Protein AF-A0A6P0N8D8-F1 (afdb_monomer)

Radius of gyration: 18.31 Å; Cα contacts (8 Å, |Δi|>4): 133; chains: 1; bounding box: 38×59×48 Å

Secondary structure (DSSP, 8-state):
----------SHHHHHHHHHHHHHHHHHHHTT-HHHHHHHHHHHHHHHHHHHHHH-HHHHHHHHHHHHHHHHHHHHHHHHHS---SS-GGGGHHHHHHGGGHHHHHHHHHHHGGGT-HHHHHHHHHHHHHHHHHHHHS-HHHHHHHHHHHHHHHHHHHHHHHSGGG--

Sequence (168 aa):
MTKGIPIKLEPAPAWTAILLFVVITILGIIAGAGSLLRILLPVVGFAVGLFLYRRYPVLYLGFMWWLWFLMPLVRRLIDYRSNWVNPSPVLLVAPVVTWITVDTFVKYLPRAYKQGGLPFILGFTSILYGFIIGLIKSTPIFAIRGLIDWFTPILLGFYLFINWRDYP

pLDDT: mean 92.23, std 9.19, range [44.97, 98.19]

Mean predicted aligned error: 5.02 Å

Foldseek 3Di:
DPPDPPPPPPPPVLVVLLVVLVVCLVVCLVVLVLVCCLVVLLVSLLVSLLVCVVPPVPSSLVSLVVLQVCLVVSLVSSVVSYPDDPPGSSNCSSLSSLCSLVVVCVVCVVVCVVVVNVVLVVQVVVLVVQLVVCVVPHPNVVSVVSSSVRCSVSSSVSSCSVCVVVYD

Solvent-accessible surface area (backbone atoms only — not comparable to full-atom values): 9231 Å² total; per-residue (Å²): 135,82,80,72,78,80,82,72,68,74,62,52,75,60,50,52,48,53,50,49,53,51,50,54,50,52,52,32,42,76,69,40,38,36,76,57,45,34,59,47,43,30,54,52,40,31,54,48,35,52,53,24,55,76,75,36,56,71,59,24,52,53,50,50,54,49,32,64,66,43,31,66,55,52,45,51,52,28,40,70,54,26,81,76,64,84,86,51,51,39,64,43,22,35,51,55,32,45,57,62,38,47,61,58,46,67,73,43,53,88,54,24,63,86,71,71,37,50,66,59,54,54,53,48,52,52,47,54,51,50,31,57,50,24,51,75,77,44,58,58,69,59,18,55,49,49,42,51,67,63,45,40,62,52,36,48,52,4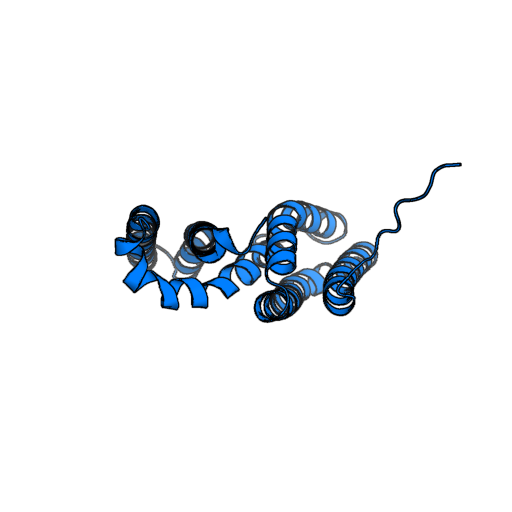8,50,47,68,72,48,53,85,82,52,136

Structure (mmCIF, N/CA/C/O backbone):
data_AF-A0A6P0N8D8-F1
#
_entry.id   AF-A0A6P0N8D8-F1
#
loop_
_atom_site.group_PDB
_atom_site.id
_atom_site.type_symbol
_atom_site.label_atom_id
_atom_site.label_alt_id
_atom_site.label_comp_id
_atom_site.label_asym_id
_atom_site.label_entity_id
_atom_site.label_seq_id
_atom_site.pdbx_PDB_ins_code
_atom_site.Cartn_x
_atom_site.Cartn_y
_atom_site.Cartn_z
_atom_site.occupancy
_atom_site.B_iso_or_equiv
_atom_site.auth_seq_id
_atom_site.auth_comp_id
_atom_site.auth_asym_id
_atom_site.auth_atom_id
_atom_site.pdbx_PDB_model_num
ATOM 1 N N . MET A 1 1 ? -13.756 -42.431 -2.575 1.00 44.97 1 MET A N 1
ATOM 2 C CA . MET A 1 1 ? -14.576 -41.247 -2.915 1.00 44.97 1 MET A CA 1
ATOM 3 C C . MET A 1 1 ? -14.111 -40.070 -2.070 1.00 44.97 1 MET A C 1
ATOM 5 O O . MET A 1 1 ? -14.562 -39.905 -0.945 1.00 44.97 1 MET A O 1
ATOM 9 N N . THR A 1 2 ? -13.154 -39.290 -2.564 1.00 48.06 2 THR A N 1
ATOM 10 C CA . THR A 1 2 ? -12.747 -38.030 -1.934 1.00 48.06 2 THR A CA 1
ATOM 11 C C . THR A 1 2 ? -13.823 -36.993 -2.244 1.00 48.06 2 THR A C 1
ATOM 13 O O . THR A 1 2 ? -13.956 -36.555 -3.384 1.00 48.06 2 THR A O 1
ATOM 16 N N . LYS A 1 3 ? -14.649 -36.630 -1.254 1.00 54.12 3 LYS A N 1
ATOM 17 C CA . LYS A 1 3 ? -15.474 -35.418 -1.348 1.00 54.12 3 LYS A CA 1
ATOM 18 C C . LYS A 1 3 ? -14.499 -34.251 -1.494 1.00 54.12 3 LYS A C 1
ATOM 20 O O . LYS A 1 3 ? -13.903 -33.828 -0.509 1.00 54.12 3 LYS A O 1
ATOM 25 N N . GLY A 1 4 ? -14.283 -33.797 -2.728 1.00 53.12 4 GLY A N 1
ATOM 26 C CA . GLY A 1 4 ? -13.561 -32.560 -2.986 1.00 53.12 4 GLY A CA 1
ATOM 27 C C . GLY A 1 4 ? -14.263 -31.463 -2.203 1.00 53.12 4 GLY A C 1
ATOM 28 O O . GLY A 1 4 ? -15.464 -31.261 -2.380 1.00 53.12 4 GLY A O 1
ATOM 29 N N . ILE A 1 5 ? -13.546 -30.829 -1.278 1.00 59.56 5 ILE A N 1
ATOM 30 C CA . ILE A 1 5 ? -14.055 -29.673 -0.546 1.00 59.56 5 ILE A CA 1
ATOM 31 C C . ILE A 1 5 ? -14.437 -28.649 -1.621 1.00 59.56 5 ILE A C 1
ATOM 33 O O . ILE A 1 5 ? -13.559 -28.252 -2.390 1.00 59.56 5 ILE A O 1
ATOM 37 N N . PRO A 1 6 ? -15.716 -28.258 -1.753 1.00 58.75 6 PRO A N 1
ATOM 38 C CA . PRO A 1 6 ? -16.089 -27.261 -2.737 1.00 58.75 6 PRO A CA 1
ATOM 39 C C . PRO A 1 6 ? -15.466 -25.936 -2.296 1.00 58.75 6 PRO A C 1
ATOM 41 O O . PRO A 1 6 ? -15.952 -25.296 -1.364 1.00 58.75 6 PRO A O 1
ATOM 44 N N . ILE A 1 7 ? -14.359 -25.546 -2.932 1.00 63.91 7 ILE A N 1
ATOM 45 C CA . ILE A 1 7 ? -13.723 -24.245 -2.721 1.00 63.91 7 ILE A CA 1
ATOM 46 C C . ILE A 1 7 ? -14.673 -23.200 -3.310 1.00 63.91 7 ILE A C 1
ATOM 48 O O . ILE A 1 7 ? -14.623 -22.879 -4.496 1.00 63.91 7 ILE A O 1
ATOM 52 N N . LYS A 1 8 ? -15.601 -22.710 -2.489 1.00 71.81 8 LYS A N 1
ATOM 53 C CA . LYS A 1 8 ? -16.475 -21.600 -2.854 1.00 71.81 8 LYS A CA 1
ATOM 54 C C . LYS A 1 8 ? -15.691 -20.303 -2.689 1.00 71.81 8 LYS A C 1
ATOM 56 O O . LYS A 1 8 ? -15.448 -19.856 -1.572 1.00 71.81 8 LYS A O 1
ATOM 61 N N . LEU A 1 9 ? -15.283 -19.712 -3.810 1.00 76.62 9 LEU A N 1
ATOM 62 C CA . LEU A 1 9 ? -14.664 -18.385 -3.859 1.00 76.62 9 LEU A CA 1
ATOM 63 C C . LEU A 1 9 ? -15.738 -17.304 -3.685 1.00 76.62 9 LEU A C 1
ATOM 65 O O . LEU A 1 9 ? -16.096 -16.583 -4.616 1.00 76.62 9 LEU A O 1
ATOM 69 N N . GLU A 1 10 ? -16.284 -17.214 -2.480 1.00 78.94 10 GLU A N 1
ATOM 70 C CA . GLU A 1 10 ? -17.195 -16.150 -2.077 1.00 78.94 10 GLU A CA 1
ATOM 71 C C . GLU A 1 10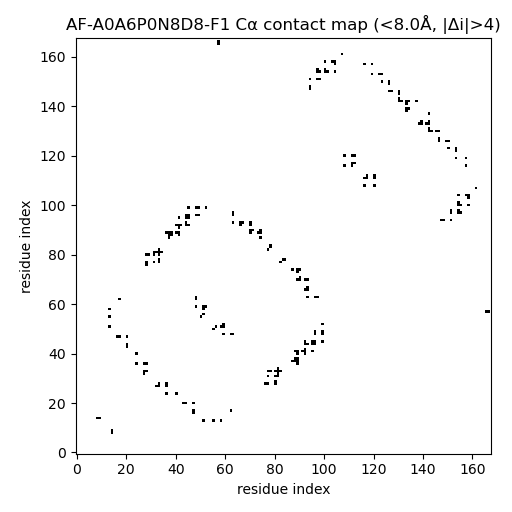 ? -16.405 -15.083 -1.298 1.00 78.94 10 GLU A C 1
ATOM 73 O O . GLU A 1 10 ? -15.527 -15.430 -0.504 1.00 78.94 10 GLU A O 1
ATOM 78 N N . PRO A 1 11 ? -16.661 -13.781 -1.500 1.00 87.12 11 PRO A N 1
ATOM 79 C CA . PRO A 1 11 ? -17.456 -13.164 -2.562 1.00 87.12 11 PRO A CA 1
ATOM 80 C C . PRO A 1 11 ? -16.713 -13.134 -3.913 1.00 87.12 11 PRO A C 1
ATOM 82 O O . PRO A 1 11 ? -15.578 -12.661 -4.009 1.00 87.12 11 PRO A O 1
ATOM 85 N N . ALA A 1 12 ? -17.398 -13.558 -4.982 1.00 88.69 12 ALA A N 1
ATOM 86 C CA . ALA A 1 12 ? -16.859 -13.630 -6.345 1.00 88.69 12 ALA A CA 1
ATOM 87 C C . ALA A 1 12 ? -16.127 -12.359 -6.838 1.00 88.69 12 ALA A C 1
ATOM 89 O O . ALA A 1 12 ? -15.005 -12.502 -7.322 1.00 88.69 12 ALA A O 1
ATOM 90 N N . PRO A 1 13 ? -16.661 -11.123 -6.689 1.00 92.56 13 PRO A N 1
ATOM 91 C CA . PRO A 1 13 ? -16.001 -9.926 -7.227 1.00 92.56 13 PRO A CA 1
ATOM 92 C C . PRO A 1 13 ? -14.635 -9.622 -6.582 1.00 92.56 13 PRO A C 1
ATOM 94 O O . PRO A 1 13 ? -13.751 -9.056 -7.226 1.00 92.56 13 PRO A O 1
ATOM 97 N N . ALA A 1 14 ? -14.439 -10.000 -5.315 1.00 93.25 14 ALA A N 1
ATOM 98 C CA . ALA A 1 14 ? -13.163 -9.834 -4.623 1.00 93.25 14 ALA A CA 1
ATOM 99 C C . ALA A 1 14 ? -12.106 -10.785 -5.186 1.00 93.25 14 ALA A C 1
ATOM 101 O O . ALA A 1 14 ? -11.014 -10.364 -5.571 1.00 93.25 14 ALA A O 1
ATOM 102 N N . TRP A 1 15 ? -12.471 -12.061 -5.309 1.00 94.62 15 TRP A N 1
ATOM 103 C CA . TRP A 1 15 ? -11.600 -13.081 -5.874 1.00 94.62 15 TRP A CA 1
ATOM 104 C C . TRP A 1 15 ? -11.282 -12.823 -7.341 1.00 94.62 15 TRP A C 1
ATOM 106 O O . TRP A 1 15 ? -10.131 -12.983 -7.730 1.00 94.62 15 TRP A O 1
ATOM 116 N N . THR A 1 16 ? -12.236 -12.346 -8.145 1.00 94.69 16 THR A N 1
ATOM 117 C CA . THR A 1 16 ? -11.953 -11.978 -9.539 1.00 94.69 16 THR A CA 1
ATOM 118 C C . THR A 1 16 ? -10.918 -10.863 -9.637 1.00 94.69 16 THR A C 1
ATOM 120 O O . THR A 1 16 ? -10.044 -10.941 -10.492 1.00 94.69 16 THR A O 1
ATOM 123 N N . ALA A 1 17 ? -10.960 -9.857 -8.753 1.00 96.38 17 ALA A N 1
ATOM 124 C CA . ALA A 1 17 ? -9.976 -8.773 -8.752 1.00 96.38 17 ALA A CA 1
ATOM 125 C C . ALA A 1 17 ? -8.567 -9.277 -8.387 1.00 96.38 17 ALA A C 1
ATOM 127 O O . ALA A 1 17 ? -7.594 -8.946 -9.065 1.00 96.38 17 ALA A O 1
ATOM 128 N N . ILE A 1 18 ? -8.466 -10.126 -7.357 1.00 97.00 18 ILE A N 1
ATOM 129 C CA . ILE A 1 18 ? -7.198 -10.740 -6.930 1.00 97.00 18 ILE A CA 1
ATOM 130 C C . ILE A 1 18 ? -6.647 -11.658 -8.028 1.00 97.00 18 ILE A C 1
ATOM 132 O O . ILE A 1 18 ? -5.479 -11.551 -8.398 1.00 97.00 18 ILE A O 1
ATOM 136 N N . LEU A 1 19 ? -7.482 -12.539 -8.583 1.00 96.62 19 LEU A N 1
ATOM 137 C CA . LEU A 1 19 ? -7.081 -13.470 -9.637 1.00 96.62 19 LEU A CA 1
ATOM 138 C C . LEU A 1 19 ? -6.661 -12.732 -10.906 1.00 96.62 19 LEU A C 1
ATOM 140 O O . LEU A 1 19 ? -5.658 -13.102 -11.508 1.00 96.62 19 LEU A O 1
ATOM 144 N N . LEU A 1 20 ? -7.362 -11.663 -11.285 1.00 96.88 20 LEU A N 1
ATOM 145 C CA . LEU A 1 20 ? -6.977 -10.837 -12.425 1.00 96.88 20 LEU A CA 1
ATOM 146 C C . LEU A 1 20 ? -5.593 -10.209 -12.218 1.00 96.88 20 LEU A C 1
ATOM 148 O O . LEU A 1 20 ? -4.759 -10.274 -13.119 1.00 96.88 20 LEU A O 1
ATOM 152 N N . PHE A 1 21 ? -5.311 -9.666 -11.029 1.00 97.69 21 PHE A N 1
ATOM 153 C CA . PHE A 1 21 ? -3.979 -9.156 -10.686 1.00 97.69 21 PHE A CA 1
ATOM 154 C C . PHE A 1 21 ? -2.898 -10.243 -10.809 1.00 97.69 21 PHE A C 1
ATOM 156 O O . PHE A 1 21 ? -1.843 -10.010 -11.406 1.00 97.69 21 PHE A O 1
ATOM 163 N N . VAL A 1 22 ? -3.172 -11.449 -10.305 1.00 97.31 22 VAL A N 1
ATOM 164 C CA . VAL A 1 22 ? -2.254 -12.596 -10.400 1.00 97.31 22 VAL A CA 1
ATOM 165 C C . VAL A 1 22 ? -2.018 -12.999 -11.858 1.00 97.31 22 VAL A C 1
ATOM 167 O O . VAL A 1 22 ? -0.868 -13.144 -12.271 1.00 97.31 22 VAL A O 1
ATOM 170 N N . VAL A 1 23 ? -3.076 -13.125 -12.661 1.00 97.38 23 VAL A N 1
ATOM 171 C CA . VAL A 1 23 ? -2.988 -13.498 -14.081 1.00 97.38 23 VAL A CA 1
ATOM 172 C C . VAL A 1 23 ? -2.197 -12.460 -14.875 1.00 97.38 23 VAL A C 1
ATOM 174 O O . VAL A 1 23 ? -1.290 -12.837 -15.613 1.00 97.38 23 VAL A O 1
ATOM 177 N N . ILE A 1 24 ? -2.465 -11.162 -14.686 1.00 96.00 24 ILE A N 1
ATOM 178 C CA . ILE A 1 24 ? -1.702 -10.076 -15.328 1.00 96.00 24 ILE A CA 1
ATOM 179 C C . ILE A 1 24 ? -0.215 -10.176 -14.969 1.00 96.00 24 ILE A C 1
ATOM 181 O O . ILE A 1 24 ? 0.643 -10.048 -15.843 1.00 96.00 24 ILE A O 1
ATOM 185 N N . THR A 1 25 ? 0.094 -10.447 -13.698 1.00 96.44 25 THR A N 1
ATOM 186 C CA . THR A 1 25 ? 1.475 -10.604 -13.224 1.00 96.44 25 THR A CA 1
ATOM 187 C C . THR A 1 25 ? 2.170 -11.773 -13.923 1.00 96.44 25 THR A C 1
ATOM 189 O O . THR A 1 25 ? 3.257 -11.603 -14.473 1.00 96.44 25 THR A O 1
ATOM 192 N N . ILE A 1 26 ? 1.538 -12.951 -13.951 1.00 97.00 26 ILE A N 1
ATOM 193 C CA . ILE A 1 26 ? 2.100 -14.163 -14.564 1.00 97.00 26 ILE A CA 1
ATOM 194 C C . ILE A 1 26 ? 2.290 -13.974 -16.072 1.00 97.00 26 ILE A C 1
ATOM 196 O O . ILE A 1 26 ? 3.381 -14.225 -16.585 1.00 97.00 26 ILE A O 1
ATOM 200 N N . LEU A 1 27 ? 1.263 -13.496 -16.781 1.00 96.50 27 LEU A N 1
ATOM 201 C CA . LEU A 1 27 ? 1.329 -13.276 -18.226 1.00 96.50 27 LEU A CA 1
ATOM 202 C C . LEU A 1 27 ? 2.403 -12.249 -18.590 1.00 96.50 27 LEU A C 1
ATOM 204 O O . LEU A 1 27 ? 3.172 -12.482 -19.519 1.00 96.50 27 LEU A O 1
ATOM 208 N N . GLY A 1 28 ? 2.514 -11.153 -17.834 1.00 95.38 28 GLY A N 1
ATOM 209 C CA . GLY A 1 28 ? 3.548 -10.150 -18.071 1.00 95.38 28 GLY A CA 1
ATOM 210 C C . GLY A 1 28 ? 4.967 -10.683 -17.850 1.00 95.38 28 GLY A C 1
ATOM 211 O O . GLY A 1 28 ? 5.872 -10.319 -18.600 1.00 95.38 28 GLY A O 1
ATOM 212 N N . ILE A 1 29 ? 5.172 -11.575 -16.870 1.00 95.75 29 ILE A N 1
ATOM 213 C CA . ILE A 1 29 ? 6.469 -12.232 -16.643 1.00 95.75 29 ILE A CA 1
ATOM 214 C C . ILE A 1 29 ? 6.805 -13.155 -17.817 1.00 95.75 29 ILE A C 1
ATOM 216 O O . ILE A 1 29 ? 7.920 -13.104 -18.334 1.00 95.75 29 ILE A O 1
ATOM 220 N N . ILE A 1 30 ? 5.851 -13.986 -18.251 1.00 95.69 30 ILE A N 1
ATOM 221 C CA . ILE A 1 30 ? 6.048 -14.933 -19.361 1.00 95.69 30 ILE A CA 1
ATOM 222 C C . ILE A 1 30 ? 6.340 -14.187 -20.666 1.00 95.69 30 ILE A C 1
ATOM 224 O O . ILE A 1 30 ? 7.250 -14.579 -21.394 1.00 95.69 30 ILE A O 1
ATOM 228 N N . ALA A 1 31 ? 5.624 -13.091 -20.923 1.00 94.75 31 ALA A N 1
ATOM 229 C CA . ALA A 1 31 ? 5.818 -12.237 -22.092 1.00 94.75 31 ALA A CA 1
ATOM 230 C C . ALA A 1 31 ? 7.119 -11.410 -22.053 1.00 94.75 31 ALA A C 1
ATOM 232 O O . ALA A 1 31 ? 7.432 -10.732 -23.027 1.00 94.75 31 ALA A O 1
ATOM 233 N N . GLY A 1 32 ? 7.867 -11.414 -20.941 1.00 93.00 32 GLY A N 1
ATOM 234 C CA . GLY A 1 32 ? 9.073 -10.593 -20.785 1.00 93.00 32 GLY A CA 1
ATOM 235 C C . GLY A 1 32 ? 8.786 -9.088 -20.693 1.00 93.00 32 GLY A C 1
ATOM 236 O O . GLY A 1 32 ? 9.676 -8.270 -20.919 1.00 93.00 32 GLY A O 1
ATOM 237 N N . ALA A 1 33 ? 7.558 -8.698 -20.338 1.00 93.38 33 ALA A N 1
ATOM 238 C CA . ALA A 1 33 ? 7.096 -7.311 -20.285 1.00 93.38 33 ALA A CA 1
ATOM 239 C C . ALA A 1 33 ? 7.512 -6.593 -18.981 1.00 93.38 33 ALA A C 1
ATOM 241 O O . ALA A 1 33 ? 6.721 -5.880 -18.357 1.00 93.38 33 ALA A O 1
ATOM 242 N N . GLY A 1 34 ? 8.759 -6.783 -18.536 1.00 91.50 34 GLY A N 1
ATOM 243 C CA . GLY A 1 34 ? 9.234 -6.317 -17.231 1.00 91.50 34 GLY A CA 1
ATOM 244 C C . GLY A 1 34 ? 9.194 -4.797 -17.042 1.00 91.50 34 GLY A C 1
ATOM 245 O O . GLY A 1 34 ? 8.907 -4.327 -15.941 1.00 91.50 34 GLY A O 1
ATOM 246 N N . SER A 1 35 ? 9.433 -4.013 -18.100 1.00 91.00 35 SER A N 1
ATOM 247 C CA . SER A 1 35 ? 9.336 -2.543 -18.060 1.00 91.00 35 SER A CA 1
ATOM 248 C C . SER A 1 35 ? 7.913 -2.071 -17.756 1.00 91.00 35 SER A C 1
ATOM 250 O O . SER A 1 35 ? 7.727 -1.221 -16.887 1.00 91.00 35 SER A O 1
ATOM 252 N N . LEU A 1 36 ? 6.916 -2.672 -18.412 1.00 93.88 36 LEU A N 1
ATOM 253 C CA . LEU A 1 36 ? 5.503 -2.382 -18.188 1.00 93.88 36 LEU A CA 1
ATOM 254 C C . LEU A 1 36 ? 5.060 -2.837 -16.795 1.00 93.88 36 LEU A C 1
ATOM 256 O O . LEU A 1 36 ? 4.453 -2.058 -16.062 1.00 93.88 36 LEU A O 1
ATOM 260 N N . LEU A 1 37 ? 5.412 -4.064 -16.394 1.00 94.69 37 LEU A N 1
ATOM 261 C CA . LEU A 1 37 ? 5.032 -4.619 -15.091 1.00 94.69 37 LEU A CA 1
ATOM 262 C C . LEU A 1 37 ? 5.528 -3.777 -13.915 1.00 94.69 37 LEU A C 1
ATOM 264 O O . LEU A 1 37 ? 4.815 -3.632 -12.926 1.00 94.69 37 LEU A O 1
ATOM 268 N N . ARG A 1 38 ? 6.721 -3.185 -14.013 1.00 94.31 38 ARG A N 1
ATOM 269 C CA . ARG A 1 38 ? 7.267 -2.322 -12.953 1.00 94.31 38 ARG A CA 1
ATOM 270 C C . ARG A 1 38 ? 6.349 -1.154 -12.615 1.00 94.31 38 ARG A C 1
ATOM 272 O O . ARG A 1 38 ? 6.246 -0.805 -11.448 1.00 94.31 38 ARG A O 1
ATOM 279 N N . ILE A 1 39 ? 5.680 -0.575 -13.606 1.00 94.25 39 ILE A N 1
ATOM 280 C CA . ILE A 1 39 ? 4.773 0.562 -13.408 1.00 94.25 39 ILE A CA 1
ATOM 281 C C . ILE A 1 39 ? 3.347 0.067 -13.157 1.00 94.25 39 ILE A C 1
ATOM 283 O O . ILE A 1 39 ? 2.651 0.573 -12.280 1.00 94.25 39 ILE A O 1
ATOM 287 N N . LEU A 1 40 ? 2.924 -0.953 -13.904 1.00 95.75 40 LEU A N 1
ATOM 288 C CA . LEU A 1 40 ? 1.563 -1.466 -13.862 1.00 95.75 40 LEU A CA 1
ATOM 289 C C . LEU A 1 40 ? 1.239 -2.129 -12.519 1.00 95.75 40 LEU A C 1
ATOM 291 O O . LEU A 1 40 ? 0.156 -1.909 -11.984 1.00 95.75 40 LEU A O 1
ATOM 295 N N . LEU A 1 41 ? 2.162 -2.911 -11.949 1.00 96.50 41 LEU A N 1
ATOM 296 C CA . LEU A 1 41 ? 1.892 -3.668 -10.726 1.00 96.50 41 LEU A CA 1
ATOM 297 C C . LEU A 1 41 ? 1.587 -2.768 -9.520 1.00 96.50 41 LEU A C 1
ATOM 299 O O . LEU A 1 41 ? 0.590 -3.047 -8.856 1.00 96.50 41 LEU A O 1
ATOM 303 N N . PRO A 1 42 ? 2.347 -1.691 -9.221 1.00 96.69 42 PRO A N 1
ATOM 304 C CA . PRO A 1 42 ? 1.985 -0.781 -8.132 1.00 96.69 42 PRO A CA 1
ATOM 305 C C . PRO A 1 42 ? 0.609 -0.137 -8.320 1.00 96.69 42 PRO A C 1
ATOM 307 O O . PRO A 1 42 ? -0.164 -0.057 -7.369 1.00 96.69 42 PRO A O 1
ATOM 310 N N . VAL A 1 43 ? 0.277 0.271 -9.550 1.00 97.06 43 VAL A N 1
ATOM 311 C CA . VAL A 1 43 ? -0.995 0.943 -9.864 1.00 97.06 43 VAL A CA 1
ATOM 312 C C . VAL A 1 43 ? -2.177 -0.017 -9.732 1.00 97.06 43 VAL A C 1
ATOM 314 O O . VAL A 1 43 ? -3.151 0.285 -9.043 1.00 97.06 43 VAL A O 1
ATOM 317 N N . VAL A 1 44 ? -2.093 -1.196 -10.353 1.00 97.12 44 VAL A N 1
ATOM 318 C CA . VAL A 1 44 ? -3.164 -2.202 -10.291 1.00 97.12 44 VAL A CA 1
ATOM 319 C C . VAL A 1 44 ? -3.269 -2.783 -8.882 1.00 97.12 44 VAL A C 1
ATOM 321 O O . VAL A 1 44 ? -4.376 -2.956 -8.379 1.00 97.12 44 VAL A O 1
ATOM 324 N N . GLY A 1 45 ? -2.138 -3.017 -8.211 1.00 97.81 45 GLY A N 1
ATOM 325 C CA . GLY A 1 45 ? -2.097 -3.463 -6.821 1.00 97.81 45 GLY A CA 1
ATOM 326 C C . GLY A 1 45 ? -2.809 -2.486 -5.888 1.00 97.81 45 GLY A C 1
ATOM 327 O O . GLY A 1 45 ? -3.658 -2.910 -5.107 1.00 97.81 45 GLY A O 1
ATOM 328 N N . PHE A 1 46 ? -2.553 -1.181 -6.029 1.00 98.00 46 PHE A N 1
ATOM 329 C CA . PHE A 1 46 ? -3.272 -0.140 -5.291 1.00 98.00 46 PHE A CA 1
ATOM 330 C C . PHE A 1 46 ? -4.775 -0.153 -5.579 1.00 98.00 46 PHE A C 1
ATOM 332 O O . PHE A 1 46 ? -5.572 -0.103 -4.647 1.00 98.00 46 PHE A O 1
ATOM 339 N N . ALA A 1 47 ? -5.180 -0.256 -6.848 1.00 98.00 47 ALA A N 1
ATOM 340 C CA . ALA A 1 47 ? -6.592 -0.275 -7.228 1.00 98.00 47 ALA A CA 1
ATOM 341 C C . ALA A 1 47 ? -7.340 -1.484 -6.636 1.00 98.00 47 ALA A C 1
ATOM 343 O O . ALA A 1 47 ? -8.423 -1.324 -6.067 1.00 98.00 47 ALA A O 1
ATOM 344 N N . VAL A 1 48 ? -6.746 -2.682 -6.713 1.00 98.19 48 VAL A N 1
ATOM 345 C CA . VAL A 1 48 ? -7.290 -3.904 -6.096 1.00 98.19 48 VAL A CA 1
ATOM 346 C C . VAL A 1 48 ? -7.319 -3.763 -4.576 1.00 98.19 48 VAL A C 1
ATOM 348 O O . VAL A 1 48 ? -8.350 -4.025 -3.960 1.00 98.19 48 VAL A O 1
ATOM 351 N N . GLY A 1 49 ? -6.232 -3.277 -3.974 1.00 97.75 49 GLY A N 1
ATOM 352 C CA . GLY A 1 49 ? -6.150 -3.009 -2.541 1.00 97.75 49 GLY A CA 1
ATOM 353 C C . GLY A 1 49 ? -7.247 -2.058 -2.066 1.00 97.75 49 GLY A C 1
ATOM 354 O O . GLY A 1 49 ? -7.942 -2.364 -1.106 1.00 97.75 49 GLY A O 1
ATOM 355 N N . LEU A 1 50 ? -7.477 -0.953 -2.776 1.00 98.06 50 LEU A N 1
ATOM 356 C CA . LEU A 1 50 ? -8.482 0.049 -2.418 1.00 98.06 50 LEU A CA 1
ATOM 357 C C . LEU A 1 50 ? -9.905 -0.508 -2.531 1.00 98.06 50 LEU A C 1
ATOM 359 O O . LEU A 1 50 ? -10.751 -0.242 -1.675 1.00 98.06 50 LEU A O 1
ATOM 363 N N . PHE A 1 51 ? -10.167 -1.300 -3.570 1.00 98.06 51 PHE A N 1
ATOM 364 C CA . PHE A 1 51 ? -11.437 -1.995 -3.747 1.00 98.06 51 PHE A CA 1
ATOM 365 C C . PHE A 1 51 ? -11.717 -2.974 -2.599 1.00 98.06 51 PHE A C 1
ATOM 367 O O . PHE A 1 51 ? -12.805 -2.943 -2.016 1.00 98.06 51 PHE A O 1
ATOM 374 N N . LEU A 1 52 ? -10.732 -3.806 -2.248 1.00 97.00 52 LEU A N 1
ATOM 375 C CA . LEU A 1 52 ? -10.847 -4.763 -1.149 1.00 97.00 52 LEU A CA 1
ATOM 376 C C . LEU A 1 52 ? -10.971 -4.045 0.197 1.00 97.00 52 LEU A C 1
ATOM 378 O O . LEU A 1 52 ? -11.837 -4.400 0.986 1.00 97.00 52 LEU A O 1
ATOM 382 N N . TYR A 1 53 ? -10.182 -2.999 0.438 1.00 96.25 53 TYR A N 1
ATOM 383 C CA . TYR A 1 53 ? -10.202 -2.224 1.679 1.00 96.25 53 TYR A CA 1
ATOM 384 C C . TYR A 1 53 ? -11.596 -1.658 1.988 1.00 96.25 53 TYR A C 1
ATOM 386 O O . TYR A 1 53 ? -12.064 -1.706 3.121 1.00 96.25 53 TYR A O 1
ATOM 394 N N . ARG A 1 54 ? -12.296 -1.165 0.959 1.00 94.75 54 ARG A N 1
ATOM 395 C CA . ARG A 1 54 ? -13.625 -0.549 1.096 1.00 94.75 54 ARG A CA 1
ATOM 396 C C . ARG A 1 54 ? -14.759 -1.557 1.294 1.00 94.75 54 ARG A C 1
ATOM 398 O O . ARG A 1 54 ? -15.774 -1.191 1.877 1.00 94.75 54 ARG A O 1
ATOM 405 N N . ARG A 1 55 ? -14.650 -2.764 0.728 1.00 94.06 55 ARG A N 1
ATOM 406 C CA . ARG A 1 55 ? -15.781 -3.710 0.611 1.00 94.06 55 ARG A CA 1
ATOM 407 C C . ARG A 1 55 ? -15.566 -5.047 1.317 1.00 94.06 55 ARG A C 1
ATOM 409 O O . ARG A 1 55 ? -16.539 -5.672 1.721 1.00 94.06 55 ARG A O 1
ATOM 416 N N . TYR A 1 56 ? -14.319 -5.494 1.437 1.00 94.31 56 TYR A N 1
ATOM 417 C CA . TYR A 1 56 ? -13.934 -6.844 1.854 1.00 94.31 56 TYR A CA 1
ATOM 418 C C . TYR A 1 56 ? -12.672 -6.810 2.747 1.00 94.31 56 TYR A C 1
ATOM 420 O O . TYR A 1 56 ? -11.613 -7.283 2.323 1.00 94.31 56 TYR A O 1
ATOM 428 N N . PRO A 1 57 ? -12.748 -6.269 3.982 1.00 91.31 57 PRO A N 1
ATOM 429 C CA . PRO A 1 57 ? -11.576 -6.006 4.833 1.00 91.31 57 PRO A CA 1
ATOM 430 C C . PRO A 1 57 ? -10.751 -7.261 5.164 1.00 91.31 57 PRO A C 1
ATOM 432 O O . PRO A 1 57 ? -9.522 -7.214 5.178 1.00 91.31 57 PRO A O 1
ATOM 435 N N . VAL A 1 58 ? -11.401 -8.417 5.333 1.00 92.00 58 VAL A N 1
ATOM 436 C CA . VAL A 1 58 ? -10.710 -9.698 5.571 1.00 92.00 58 VAL A CA 1
ATOM 437 C C . VAL A 1 58 ? -9.861 -10.114 4.360 1.00 92.00 58 VAL A C 1
ATOM 439 O O . VAL A 1 58 ? -8.702 -10.502 4.508 1.00 92.00 58 VAL A O 1
ATOM 442 N N . LEU A 1 59 ? -10.403 -9.989 3.142 1.00 94.31 59 LEU A N 1
ATOM 443 C CA . LEU A 1 59 ? -9.663 -10.309 1.915 1.00 94.31 59 LEU A CA 1
ATOM 444 C C . LEU A 1 59 ? -8.595 -9.263 1.592 1.00 94.31 59 LEU A C 1
ATOM 446 O O . LEU A 1 59 ? -7.547 -9.623 1.061 1.00 94.31 59 LEU A O 1
ATOM 450 N N . TYR A 1 60 ? -8.823 -7.995 1.942 1.00 95.94 60 TYR A N 1
ATOM 451 C CA . TYR A 1 60 ? -7.797 -6.955 1.885 1.00 95.94 60 TYR A CA 1
ATOM 452 C C . TYR A 1 60 ? -6.578 -7.335 2.727 1.00 95.94 60 TYR A C 1
ATOM 454 O O . TYR A 1 60 ? -5.452 -7.283 2.230 1.00 95.94 60 TYR A O 1
ATOM 462 N N . LEU A 1 61 ? -6.803 -7.777 3.969 1.00 94.62 61 LEU A N 1
ATOM 463 C CA . LEU A 1 61 ? -5.734 -8.199 4.865 1.00 94.62 61 LEU A CA 1
ATOM 464 C C . LEU A 1 61 ? -4.928 -9.354 4.256 1.00 94.62 61 LEU A C 1
ATOM 466 O O . LEU A 1 61 ? -3.706 -9.265 4.148 1.00 94.62 61 LEU A O 1
ATOM 470 N N . GLY A 1 62 ? -5.613 -10.410 3.805 1.00 94.69 62 GLY A N 1
ATOM 471 C CA . GLY A 1 62 ? -4.971 -11.554 3.156 1.00 94.69 62 GLY A CA 1
ATOM 472 C C . GLY A 1 62 ? -4.176 -11.150 1.914 1.00 94.69 62 GLY A C 1
ATOM 473 O O . GLY A 1 62 ? -3.018 -11.538 1.769 1.00 94.69 62 GLY A O 1
ATOM 474 N N . PHE A 1 63 ? -4.759 -10.321 1.046 1.00 97.00 63 PHE A N 1
ATOM 475 C CA . PHE A 1 63 ? -4.087 -9.794 -0.141 1.00 97.00 63 PHE A CA 1
ATOM 476 C C . PHE A 1 63 ? -2.810 -9.026 0.221 1.00 97.00 63 PHE A C 1
ATOM 478 O O . PHE A 1 63 ? -1.745 -9.323 -0.314 1.00 97.00 63 PHE A O 1
ATOM 485 N N . MET A 1 64 ? -2.886 -8.096 1.174 1.00 96.50 64 MET A N 1
ATOM 486 C CA . MET A 1 64 ? -1.745 -7.312 1.648 1.00 96.50 64 MET A CA 1
ATOM 487 C C . MET A 1 64 ? -0.618 -8.197 2.209 1.00 96.50 64 MET A C 1
ATOM 489 O O . MET A 1 64 ? 0.543 -7.995 1.849 1.00 96.50 64 MET A O 1
ATOM 493 N N . TRP A 1 65 ? -0.938 -9.207 3.026 1.00 94.94 65 TRP A N 1
ATOM 494 C CA . TRP A 1 65 ? 0.047 -10.176 3.533 1.00 94.94 65 TRP A CA 1
ATOM 495 C C . TRP A 1 65 ? 0.733 -10.951 2.406 1.00 94.94 65 TRP A C 1
ATOM 497 O O . TRP A 1 65 ? 1.961 -11.058 2.376 1.00 94.94 65 TRP A O 1
ATOM 507 N N . TRP A 1 66 ? -0.049 -11.447 1.445 1.00 97.56 66 TRP A N 1
ATOM 508 C CA . TRP A 1 66 ? 0.491 -12.156 0.289 1.00 97.56 66 TRP A CA 1
ATOM 509 C C . TRP A 1 66 ? 1.373 -11.264 -0.584 1.00 97.56 66 TRP A C 1
ATOM 511 O O . TRP A 1 66 ? 2.376 -11.747 -1.105 1.00 97.56 66 TRP A O 1
ATOM 521 N N . LEU A 1 67 ? 1.075 -9.968 -0.716 1.00 97.19 67 LEU A N 1
ATOM 522 C CA . LEU A 1 67 ? 1.952 -9.034 -1.425 1.00 97.19 67 LEU A CA 1
ATOM 523 C C . LEU A 1 67 ? 3.310 -8.889 -0.728 1.00 97.19 67 LEU A C 1
ATOM 525 O O . LEU A 1 67 ? 4.342 -8.984 -1.392 1.00 97.19 67 LEU A O 1
ATOM 529 N N . TRP A 1 68 ? 3.338 -8.714 0.595 1.00 95.75 68 TRP A N 1
ATOM 530 C CA . TRP A 1 68 ? 4.598 -8.644 1.348 1.00 95.75 68 TRP A CA 1
ATOM 531 C C . TRP A 1 68 ? 5.465 -9.891 1.163 1.00 95.75 68 TRP A C 1
ATOM 533 O O . TRP A 1 68 ? 6.686 -9.783 1.042 1.00 95.75 68 TRP A O 1
ATOM 543 N N . PHE A 1 69 ? 4.834 -11.060 1.071 1.00 96.00 69 PHE A N 1
ATOM 544 C CA . PHE A 1 69 ? 5.524 -12.327 0.867 1.00 96.00 69 PHE A CA 1
ATOM 545 C C . PHE A 1 69 ? 5.970 -12.558 -0.590 1.00 96.00 69 PHE A C 1
ATOM 547 O O . PHE A 1 69 ? 7.105 -12.963 -0.839 1.00 96.00 69 PHE A O 1
ATOM 554 N N . LEU A 1 70 ? 5.103 -12.293 -1.573 1.00 97.44 70 LEU A N 1
ATOM 555 C CA . LEU A 1 70 ? 5.318 -12.684 -2.973 1.00 97.44 70 LEU A CA 1
ATOM 556 C C . LEU A 1 70 ? 6.034 -11.628 -3.817 1.00 97.44 70 LEU A C 1
ATOM 558 O O . LEU A 1 70 ? 6.709 -11.988 -4.782 1.00 97.44 70 LEU A O 1
ATOM 562 N N . MET A 1 71 ? 5.917 -10.334 -3.507 1.00 96.25 71 MET A N 1
ATOM 563 C CA . MET A 1 71 ? 6.502 -9.280 -4.352 1.00 96.25 71 MET A CA 1
ATOM 564 C C . MET A 1 71 ? 8.032 -9.368 -4.503 1.00 96.25 71 MET A C 1
ATOM 566 O O . MET A 1 71 ? 8.520 -9.121 -5.611 1.00 96.25 71 MET A O 1
ATOM 570 N N . PRO A 1 72 ? 8.817 -9.783 -3.486 1.00 95.69 72 PRO A N 1
ATOM 571 C CA . PRO A 1 72 ? 10.238 -10.072 -3.673 1.00 95.69 72 PRO A CA 1
ATOM 572 C C . PRO A 1 72 ? 10.503 -11.175 -4.708 1.00 95.69 72 PRO A C 1
ATOM 574 O O . PRO A 1 72 ? 11.393 -11.013 -5.544 1.00 95.69 72 PRO A O 1
ATOM 577 N N . LEU A 1 73 ? 9.716 -12.258 -4.705 1.00 97.06 73 LEU A N 1
ATOM 578 C CA . LEU A 1 73 ? 9.811 -13.335 -5.698 1.00 97.06 73 LEU A CA 1
ATOM 579 C C . LEU A 1 73 ? 9.422 -12.833 -7.094 1.00 97.06 73 LEU A C 1
ATOM 581 O O . LEU A 1 73 ? 10.157 -13.058 -8.054 1.00 97.06 73 LEU A O 1
ATOM 585 N N . VAL A 1 74 ? 8.314 -12.096 -7.206 1.00 96.75 74 VAL A N 1
ATOM 586 C CA . VAL A 1 74 ? 7.855 -11.496 -8.470 1.00 96.75 74 VAL A CA 1
ATOM 587 C C . VAL A 1 74 ? 8.925 -10.577 -9.056 1.00 96.75 74 VAL A C 1
ATOM 589 O O . VAL A 1 74 ? 9.244 -10.694 -10.238 1.00 96.75 74 VAL A O 1
ATOM 592 N N . ARG A 1 75 ? 9.559 -9.727 -8.234 1.00 96.12 75 ARG A N 1
ATOM 593 C CA . ARG A 1 75 ? 10.708 -8.919 -8.668 1.00 96.12 75 ARG A CA 1
ATOM 594 C C . ARG A 1 75 ? 11.807 -9.799 -9.261 1.00 96.12 75 ARG A C 1
ATOM 596 O O . ARG A 1 75 ? 12.327 -9.461 -10.317 1.00 96.12 75 ARG A O 1
ATOM 603 N N . ARG A 1 76 ? 12.173 -10.900 -8.596 1.00 95.38 76 ARG A N 1
ATOM 604 C CA . ARG A 1 76 ? 13.256 -11.784 -9.063 1.00 95.38 76 ARG A CA 1
ATOM 605 C C . ARG A 1 76 ? 12.918 -12.472 -10.378 1.00 95.38 76 ARG A C 1
ATOM 607 O O . ARG A 1 76 ? 13.788 -12.562 -11.234 1.00 95.38 76 ARG A O 1
ATOM 614 N N . LEU A 1 77 ? 11.671 -12.893 -10.568 1.00 96.12 77 LEU A N 1
ATOM 615 C CA . LEU A 1 77 ? 11.220 -13.480 -11.830 1.00 96.12 77 LEU A CA 1
ATOM 616 C C . LEU A 1 77 ? 11.230 -12.459 -12.975 1.00 96.12 77 LEU A C 1
ATOM 618 O O . LEU A 1 77 ? 11.665 -12.787 -14.078 1.00 96.12 77 LEU A O 1
ATOM 622 N N . ILE A 1 78 ? 10.817 -11.216 -12.708 1.00 95.19 78 ILE A N 1
ATOM 623 C CA . ILE A 1 78 ? 10.902 -10.118 -13.681 1.00 95.19 78 ILE A CA 1
ATOM 624 C C . ILE A 1 78 ? 12.364 -9.824 -14.028 1.00 95.19 78 ILE A C 1
ATOM 626 O O . ILE A 1 78 ? 12.698 -9.744 -15.201 1.00 95.19 78 ILE A O 1
ATOM 630 N N . ASP A 1 79 ? 13.243 -9.703 -13.032 1.00 94.00 79 ASP A N 1
ATOM 631 C CA . ASP A 1 79 ? 14.671 -9.434 -13.247 1.00 94.00 79 ASP A CA 1
ATOM 632 C C . ASP A 1 79 ? 15.410 -10.618 -13.914 1.00 94.00 79 ASP A C 1
ATOM 634 O O . ASP A 1 79 ? 16.482 -10.420 -14.470 1.00 94.00 79 ASP A O 1
ATOM 638 N N . TYR A 1 80 ? 14.867 -11.843 -13.864 1.00 93.81 80 TYR A N 1
ATOM 639 C CA . TYR A 1 80 ? 15.404 -13.005 -14.588 1.00 93.81 80 TYR A CA 1
ATOM 640 C C . TYR A 1 80 ? 14.968 -13.029 -16.060 1.00 93.81 80 TYR A C 1
ATOM 642 O O . TYR A 1 80 ? 15.746 -13.386 -16.940 1.00 93.81 80 TYR A O 1
ATOM 650 N N . ARG A 1 81 ? 13.710 -12.665 -16.339 1.00 91.44 81 ARG A N 1
ATOM 651 C CA . ARG A 1 81 ? 13.142 -12.634 -17.700 1.00 91.44 81 ARG A CA 1
ATOM 652 C C . ARG A 1 81 ? 13.406 -11.328 -18.446 1.00 91.44 81 ARG A C 1
ATOM 654 O O . ARG A 1 81 ? 13.187 -11.255 -19.650 1.00 91.44 81 ARG A O 1
ATOM 661 N N . SER A 1 82 ? 13.805 -10.281 -17.742 1.00 88.56 82 SER A N 1
ATOM 662 C CA . SE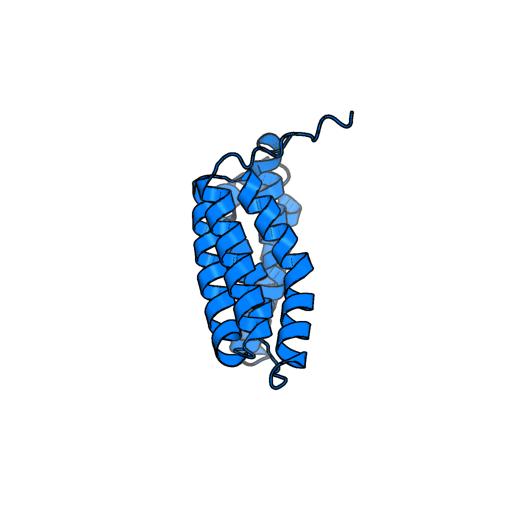R A 1 82 ? 14.012 -8.931 -18.262 1.00 88.56 82 SER A CA 1
ATOM 663 C C . SER A 1 82 ? 15.278 -8.323 -17.655 1.00 88.56 82 SER A C 1
ATOM 665 O O . SER A 1 82 ? 15.904 -8.907 -16.784 1.00 88.56 82 SER A O 1
ATOM 667 N N . ASN A 1 83 ? 15.663 -7.121 -18.081 1.00 86.50 83 ASN A N 1
ATOM 668 C CA . ASN A 1 83 ? 16.863 -6.458 -17.560 1.00 86.50 83 ASN A CA 1
ATOM 669 C C . ASN A 1 83 ? 16.744 -6.122 -16.075 1.00 86.50 83 ASN A C 1
ATOM 671 O O . ASN A 1 83 ? 15.733 -5.553 -15.670 1.00 86.50 83 ASN A O 1
ATOM 675 N N . TRP A 1 84 ? 17.795 -6.356 -15.291 1.00 88.69 84 TRP A N 1
ATOM 676 C CA . TRP A 1 84 ? 17.862 -5.968 -13.881 1.00 88.69 84 TRP A CA 1
ATOM 677 C C . TRP A 1 84 ? 17.767 -4.445 -13.692 1.00 88.69 84 TRP A C 1
ATOM 679 O O . TRP A 1 84 ? 18.447 -3.685 -14.378 1.00 88.69 84 TRP A O 1
ATOM 689 N N . VAL A 1 85 ? 16.931 -3.994 -12.747 1.00 88.75 85 VAL A N 1
ATOM 690 C CA . VAL A 1 85 ? 16.805 -2.571 -12.380 1.00 88.75 85 VAL A CA 1
ATOM 691 C C . VAL A 1 85 ? 16.770 -2.404 -10.863 1.00 88.75 85 VAL A C 1
ATOM 693 O O . VAL A 1 85 ? 16.077 -3.132 -10.142 1.00 88.75 85 VAL A O 1
ATOM 696 N N . ASN A 1 86 ? 17.510 -1.409 -10.370 1.00 85.62 86 ASN A N 1
ATOM 697 C CA . ASN A 1 86 ? 17.536 -1.038 -8.963 1.00 85.62 86 ASN A CA 1
ATOM 698 C C . ASN A 1 86 ? 17.549 0.495 -8.817 1.00 85.62 86 ASN A C 1
ATOM 700 O O . ASN A 1 86 ? 18.440 1.128 -9.379 1.00 85.62 86 ASN A O 1
ATOM 704 N N . PRO A 1 87 ? 16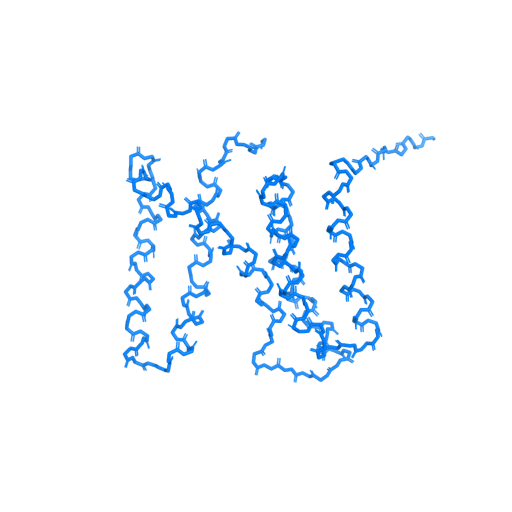.611 1.097 -8.062 1.00 84.94 87 PRO A N 1
ATOM 705 C CA . PRO A 1 87 ? 15.497 0.475 -7.333 1.00 84.94 87 PRO A CA 1
ATOM 706 C C . PRO A 1 87 ? 14.406 -0.086 -8.263 1.00 84.94 87 PRO A C 1
ATOM 708 O O . PRO A 1 87 ? 14.116 0.489 -9.304 1.00 84.94 87 PRO A O 1
ATOM 711 N N . SER A 1 88 ? 13.787 -1.211 -7.880 1.00 90.19 88 SER A N 1
ATOM 712 C CA . SER A 1 88 ? 12.680 -1.813 -8.642 1.00 90.19 88 SER A CA 1
ATOM 713 C C . SER A 1 88 ? 11.330 -1.370 -8.067 1.00 90.19 88 SER A C 1
ATOM 715 O O . SER A 1 88 ? 11.036 -1.724 -6.919 1.00 90.19 88 SER A O 1
ATOM 717 N N . PRO A 1 89 ? 10.483 -0.661 -8.840 1.00 92.69 89 PRO A N 1
ATOM 718 C CA . PRO A 1 89 ? 9.166 -0.221 -8.377 1.00 92.69 89 PRO A CA 1
ATOM 719 C C . PRO A 1 89 ? 8.207 -1.365 -8.020 1.00 92.69 89 PRO A C 1
ATOM 721 O O . PRO A 1 89 ? 7.253 -1.148 -7.288 1.00 92.69 89 PRO A O 1
ATOM 724 N N . VAL A 1 90 ? 8.484 -2.603 -8.448 1.00 95.12 90 VAL A N 1
ATOM 725 C CA . VAL A 1 90 ? 7.701 -3.796 -8.069 1.00 95.12 90 VAL A CA 1
ATOM 726 C C . VAL A 1 90 ? 7.631 -3.970 -6.548 1.00 95.12 90 VAL A C 1
ATOM 728 O O . VAL A 1 90 ? 6.617 -4.412 -6.020 1.00 95.12 90 VAL A O 1
ATOM 731 N N . LEU A 1 91 ? 8.680 -3.580 -5.816 1.00 94.81 91 LEU A N 1
ATOM 732 C CA . LEU A 1 91 ? 8.662 -3.661 -4.353 1.00 94.81 91 LEU A CA 1
ATOM 733 C C . LEU A 1 91 ? 7.765 -2.608 -3.696 1.00 94.81 91 LEU A C 1
ATOM 735 O O . LEU A 1 91 ? 7.454 -2.759 -2.522 1.00 94.81 91 LEU A O 1
ATOM 739 N N . LEU A 1 92 ? 7.321 -1.581 -4.428 1.00 94.88 92 LEU A N 1
ATOM 740 C CA . LEU A 1 92 ? 6.384 -0.579 -3.917 1.00 94.88 92 LEU A CA 1
ATOM 741 C C . LEU A 1 92 ? 4.943 -1.088 -3.869 1.00 94.88 92 LEU A C 1
ATOM 743 O O . LEU A 1 92 ? 4.123 -0.460 -3.212 1.00 94.88 92 LEU A O 1
ATOM 747 N N . VAL A 1 93 ? 4.625 -2.221 -4.502 1.00 97.06 93 VAL A N 1
ATOM 748 C CA . VAL A 1 93 ? 3.262 -2.773 -4.518 1.00 97.06 93 VAL A CA 1
ATOM 749 C C . VAL A 1 93 ? 2.743 -3.008 -3.094 1.00 97.06 93 VAL A C 1
ATOM 751 O O . VAL A 1 93 ? 1.662 -2.535 -2.753 1.00 97.06 93 VAL A O 1
ATOM 754 N N . ALA A 1 94 ? 3.518 -3.692 -2.244 1.00 96.62 94 ALA A N 1
ATOM 755 C CA . ALA A 1 94 ? 3.096 -3.995 -0.876 1.00 96.62 94 ALA A CA 1
ATOM 756 C C . ALA A 1 94 ? 3.012 -2.736 0.020 1.00 96.62 94 ALA A C 1
ATOM 758 O O . ALA A 1 94 ? 1.979 -2.558 0.676 1.00 96.62 94 ALA A O 1
ATOM 759 N N . PRO A 1 95 ? 4.002 -1.813 0.009 1.00 96.25 95 PRO A N 1
ATOM 760 C CA . PRO A 1 95 ? 3.877 -0.530 0.688 1.00 96.25 95 PRO A CA 1
ATOM 761 C C . PRO A 1 95 ? 2.670 0.279 0.236 1.00 96.25 95 PRO A C 1
ATOM 763 O O . PRO A 1 95 ? 1.859 0.658 1.068 1.00 96.25 95 PRO A O 1
ATOM 766 N N . VAL A 1 96 ? 2.486 0.496 -1.065 1.00 96.50 96 VAL A N 1
ATOM 767 C CA . VAL A 1 96 ? 1.400 1.341 -1.580 1.00 96.50 96 VAL A CA 1
ATOM 768 C C . VAL A 1 96 ? 0.025 0.791 -1.191 1.00 96.50 96 VAL A C 1
ATOM 770 O O . VAL A 1 96 ? -0.854 1.566 -0.823 1.00 96.50 96 VAL A O 1
ATOM 773 N N . VAL A 1 97 ? -0.156 -0.534 -1.201 1.00 97.88 97 VAL A N 1
ATOM 774 C CA . VAL A 1 97 ? -1.388 -1.158 -0.697 1.00 97.88 97 VAL A CA 1
ATOM 775 C C . VAL A 1 97 ? -1.537 -0.944 0.806 1.00 97.88 97 VAL A C 1
ATOM 777 O O . VAL A 1 97 ? -2.597 -0.524 1.244 1.00 97.88 97 VAL A O 1
ATOM 780 N N . THR A 1 98 ? -0.479 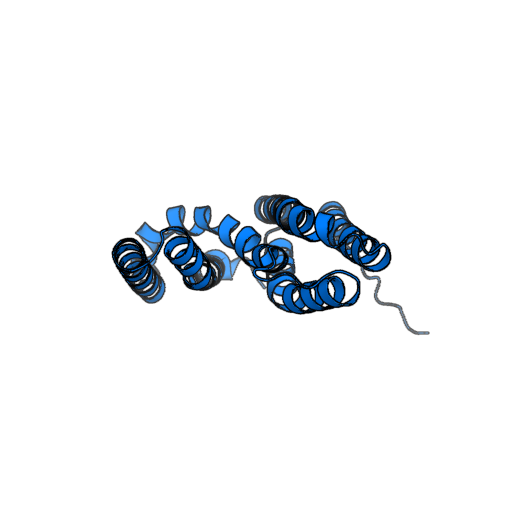-1.146 1.591 1.00 97.88 98 THR A N 1
ATOM 781 C CA . THR A 1 98 ? -0.528 -0.940 3.049 1.00 97.88 98 THR A CA 1
ATOM 782 C C . THR A 1 98 ? -0.845 0.514 3.410 1.00 97.88 98 THR A C 1
ATOM 784 O O . THR A 1 98 ? -1.621 0.768 4.322 1.00 97.88 98 THR A O 1
ATOM 787 N N . TRP A 1 99 ? -0.308 1.479 2.662 1.00 97.69 99 TRP A N 1
ATOM 788 C CA . TRP A 1 99 ? -0.532 2.912 2.871 1.00 97.69 99 TRP A CA 1
ATOM 789 C C . TRP A 1 99 ? -1.987 3.350 2.674 1.00 97.69 99 TRP A C 1
ATOM 791 O O . TRP A 1 99 ? -2.346 4.445 3.102 1.00 97.69 99 TRP A O 1
ATOM 801 N N . ILE A 1 100 ? -2.850 2.496 2.111 1.00 97.81 100 ILE A N 1
ATOM 802 C CA . ILE A 1 100 ? -4.298 2.726 2.092 1.00 97.81 100 ILE A CA 1
ATOM 803 C C . ILE A 1 100 ? -4.839 2.887 3.518 1.00 97.81 100 ILE A C 1
ATOM 805 O O . ILE A 1 100 ? -5.726 3.709 3.709 1.00 97.81 100 ILE A O 1
ATOM 809 N N . THR A 1 101 ? -4.267 2.197 4.518 1.00 97.00 101 THR A N 1
ATOM 810 C CA . THR A 1 101 ? -4.740 2.217 5.919 1.00 97.00 101 THR A CA 1
ATOM 811 C C . THR A 1 101 ? -4.346 3.479 6.688 1.00 97.00 101 THR A C 1
ATOM 813 O O . THR A 1 101 ? -4.653 3.606 7.880 1.00 97.00 101 THR A O 1
ATOM 816 N N . VAL A 1 102 ? -3.677 4.438 6.037 1.00 96.75 102 VAL A N 1
ATOM 817 C CA . VAL A 1 102 ? -3.343 5.733 6.645 1.00 96.75 102 VAL A CA 1
ATOM 818 C C . VAL A 1 102 ? -4.597 6.488 7.092 1.00 96.75 102 VAL A C 1
ATOM 820 O O . VAL A 1 102 ? -4.559 7.213 8.083 1.00 96.75 102 VAL A O 1
ATOM 823 N N . ASP A 1 103 ? -5.730 6.279 6.420 1.00 95.00 103 ASP A N 1
ATOM 824 C CA . ASP A 1 103 ? -7.024 6.835 6.813 1.00 95.00 103 ASP A CA 1
ATOM 825 C C . ASP A 1 103 ? -7.466 6.320 8.196 1.00 95.00 103 ASP A C 1
ATOM 827 O O . ASP A 1 103 ? -7.865 7.111 9.053 1.00 95.00 103 ASP A O 1
ATOM 831 N N . THR A 1 104 ? -7.324 5.015 8.451 1.00 94.31 104 THR A N 1
ATOM 832 C CA . THR A 1 104 ? -7.573 4.395 9.756 1.00 94.31 104 THR A CA 1
ATOM 833 C C . THR A 1 104 ? -6.608 4.965 10.786 1.00 94.31 104 THR A C 1
ATOM 835 O O . THR A 1 104 ? -7.031 5.349 11.877 1.00 94.31 104 THR A O 1
ATOM 838 N N . PHE A 1 105 ? -5.325 5.087 10.441 1.00 95.81 105 PHE A N 1
ATOM 839 C CA . PHE A 1 105 ? -4.334 5.679 11.332 1.00 95.81 105 PHE A CA 1
ATOM 840 C C . PHE A 1 105 ? -4.741 7.092 11.762 1.00 95.81 105 PHE A C 1
ATOM 842 O O . PHE A 1 105 ? -4.953 7.333 12.946 1.00 95.81 105 PHE A O 1
ATOM 849 N N . VAL A 1 106 ? -4.972 8.005 10.819 1.00 95.25 106 VAL A N 1
ATOM 850 C CA . VAL A 1 106 ? -5.336 9.400 11.118 1.00 95.25 106 VAL A CA 1
ATOM 851 C C . VAL A 1 106 ? -6.652 9.498 11.900 1.00 95.25 106 VAL A C 1
ATOM 853 O O . VAL A 1 106 ? -6.753 10.286 12.840 1.00 95.25 106 VAL A O 1
ATOM 856 N N . LYS A 1 107 ? -7.655 8.677 11.563 1.00 94.69 107 LYS A N 1
ATOM 857 C CA . LYS A 1 107 ? -8.975 8.702 12.211 1.00 94.69 107 LYS A CA 1
ATOM 858 C C . LYS A 1 107 ? -8.941 8.223 13.665 1.00 94.69 107 LYS A C 1
ATOM 860 O O . LYS A 1 107 ? -9.655 8.780 14.501 1.00 94.69 107 LYS A O 1
ATOM 865 N N . TYR A 1 108 ? -8.151 7.194 13.975 1.00 93.88 108 TYR A N 1
ATOM 866 C CA . TYR A 1 108 ? -8.161 6.549 15.293 1.00 93.88 108 TYR A CA 1
ATOM 867 C C . TYR A 1 108 ? -6.961 6.914 16.180 1.00 93.88 108 TYR A C 1
ATOM 869 O O . TYR A 1 108 ? -7.062 6.766 17.400 1.00 93.88 108 TYR A O 1
ATOM 877 N N . LEU A 1 109 ? -5.871 7.468 15.633 1.00 91.00 109 LEU A N 1
ATOM 878 C CA . LEU A 1 109 ? -4.679 7.860 16.399 1.00 91.00 109 LEU A CA 1
ATOM 879 C C . LEU A 1 109 ? -4.981 8.775 17.602 1.00 91.00 109 LEU A C 1
ATOM 881 O O . LEU A 1 109 ? -4.476 8.476 18.686 1.00 91.00 109 LEU A O 1
ATOM 885 N N . PRO A 1 110 ? -5.844 9.814 17.508 1.00 88.12 110 PRO A N 1
ATOM 886 C CA . PRO A 1 110 ? -6.135 10.683 18.655 1.00 88.12 110 PRO A CA 1
ATOM 887 C C . PRO A 1 110 ? -6.764 9.945 19.845 1.00 88.12 110 PRO A C 1
ATOM 889 O O . PRO A 1 110 ? -6.685 10.397 20.986 1.00 88.12 110 PRO A O 1
ATOM 892 N N . ARG A 1 111 ? -7.412 8.803 19.589 1.00 89.88 111 ARG A N 1
ATOM 893 C CA . ARG A 1 111 ? -8.063 7.969 20.609 1.00 89.88 111 ARG A CA 1
ATOM 894 C C . ARG A 1 111 ? -7.210 6.769 21.018 1.00 89.88 111 ARG A C 1
ATOM 896 O O . ARG A 1 111 ? -7.502 6.162 22.047 1.00 89.88 111 ARG A O 1
ATOM 903 N N . ALA A 1 112 ? -6.149 6.467 20.269 1.00 86.69 112 ALA A N 1
ATOM 904 C CA . ALA A 1 112 ? -5.303 5.297 20.472 1.00 86.69 112 ALA A CA 1
ATOM 905 C C . ALA A 1 112 ? -4.663 5.261 21.866 1.00 86.69 112 ALA A C 1
ATOM 907 O O . ALA A 1 112 ? -4.563 4.190 22.457 1.00 86.69 112 ALA A O 1
ATOM 908 N N . TYR A 1 113 ? -4.313 6.419 22.441 1.00 83.56 113 TYR A N 1
ATOM 909 C CA . TYR A 1 113 ? -3.750 6.495 23.795 1.00 83.56 113 TYR A CA 1
ATOM 910 C C . TYR A 1 113 ? -4.655 5.838 24.849 1.00 83.56 113 TYR A C 1
ATOM 912 O O . TYR A 1 113 ? -4.189 5.047 25.663 1.00 83.56 113 TYR A O 1
ATOM 920 N N . LYS A 1 114 ? -5.971 6.082 24.781 1.00 87.00 114 LYS A N 1
ATOM 921 C CA . LYS A 1 114 ? -6.954 5.505 25.716 1.00 87.00 114 LYS A CA 1
ATOM 922 C C . LYS A 1 114 ? -7.192 4.006 25.505 1.00 87.00 114 LYS A C 1
ATOM 924 O O . LYS A 1 114 ? -7.830 3.377 26.338 1.00 87.00 114 LYS A O 1
ATOM 929 N N . GLN A 1 115 ? -6.720 3.453 24.390 1.00 85.94 115 GLN A N 1
ATOM 930 C CA . GLN A 1 115 ? -6.939 2.062 23.990 1.00 85.94 115 GLN A CA 1
ATOM 931 C C . GLN A 1 115 ? -5.681 1.197 24.159 1.00 85.94 115 GLN A C 1
ATOM 933 O O . GLN A 1 115 ? -5.721 0.018 23.838 1.00 85.94 115 GLN A O 1
ATOM 938 N N . GLY A 1 116 ? -4.572 1.757 24.661 1.00 88.44 116 GLY A N 1
ATOM 939 C CA . GLY A 1 116 ? -3.290 1.049 24.779 1.00 88.44 116 GLY A CA 1
ATOM 940 C C . GLY A 1 116 ? -2.373 1.190 23.556 1.00 88.44 116 GLY A C 1
ATOM 941 O O . GLY A 1 116 ? -1.347 0.527 23.473 1.00 88.44 116 GLY A O 1
ATOM 942 N N . GLY A 1 117 ? -2.687 2.089 22.620 1.00 91.31 117 GLY A N 1
ATOM 943 C CA . GLY A 1 117 ? -1.909 2.334 21.401 1.00 91.31 117 GLY A CA 1
ATOM 944 C C . GLY A 1 117 ? -0.654 3.200 21.582 1.00 91.31 117 GLY A C 1
ATOM 945 O O . GLY A 1 117 ? -0.150 3.742 20.598 1.00 91.31 117 GLY A O 1
ATOM 946 N N . LEU A 1 118 ? -0.145 3.357 22.811 1.00 93.06 118 LEU A N 1
ATOM 947 C CA . LEU A 1 118 ? 1.059 4.148 23.101 1.00 93.06 118 LEU A CA 1
ATOM 948 C C . LEU A 1 118 ? 2.286 3.729 22.259 1.00 93.06 118 LEU A C 1
ATOM 950 O O . LEU A 1 118 ? 2.953 4.630 21.745 1.00 93.06 118 LEU A O 1
ATOM 954 N N . PRO A 1 119 ? 2.569 2.427 22.024 1.00 94.12 119 PRO A N 1
ATOM 955 C CA . PRO A 1 119 ? 3.692 2.019 21.176 1.00 94.12 119 PRO A CA 1
ATOM 956 C C . PRO A 1 119 ? 3.624 2.581 19.749 1.00 94.12 119 PRO A C 1
ATOM 958 O O . PRO A 1 119 ? 4.649 2.974 19.196 1.00 94.12 119 PRO A O 1
ATOM 961 N N . PHE A 1 120 ? 2.425 2.689 19.165 1.00 94.62 120 PHE A N 1
ATOM 962 C CA . PHE A 1 120 ? 2.244 3.247 17.821 1.00 94.62 120 PHE A CA 1
ATOM 963 C C . PHE A 1 120 ? 2.495 4.754 17.779 1.00 94.62 120 PHE A C 1
ATOM 965 O O . PHE A 1 120 ? 3.076 5.246 16.816 1.00 94.62 120 PHE A O 1
ATOM 972 N N . ILE A 1 121 ? 2.094 5.480 18.828 1.00 93.94 121 ILE A N 1
ATOM 973 C CA . ILE A 1 121 ? 2.348 6.921 18.949 1.00 93.94 121 ILE A CA 1
ATOM 974 C C . ILE A 1 121 ? 3.855 7.174 19.033 1.00 93.94 121 ILE A C 1
ATOM 976 O O . ILE A 1 121 ? 4.369 8.000 18.286 1.00 93.94 121 ILE A O 1
ATOM 980 N N . LEU A 1 122 ? 4.561 6.435 19.896 1.00 95.12 122 LEU A N 1
ATOM 981 C CA . LEU A 1 122 ? 6.014 6.552 20.049 1.00 95.12 122 LEU A CA 1
ATOM 982 C C . LEU A 1 122 ? 6.754 6.175 18.761 1.00 95.12 122 LEU A C 1
ATOM 984 O O . LEU A 1 122 ? 7.632 6.908 18.318 1.00 95.12 122 LEU A O 1
ATOM 988 N N . GLY A 1 123 ? 6.369 5.070 18.118 1.00 95.62 123 GLY A N 1
ATOM 989 C CA . GLY A 1 123 ? 6.958 4.676 16.840 1.00 95.62 123 GLY A CA 1
ATOM 990 C C . GLY A 1 123 ? 6.741 5.733 15.754 1.00 95.62 123 GLY A C 1
ATOM 991 O O . GLY A 1 123 ? 7.676 6.088 15.039 1.00 95.62 123 GLY A O 1
ATOM 992 N N . PHE A 1 124 ? 5.532 6.293 15.656 1.00 95.31 124 PHE A N 1
ATOM 993 C CA . PHE A 1 124 ? 5.226 7.349 14.692 1.00 95.31 124 PHE A CA 1
ATOM 994 C C . PHE A 1 124 ? 6.047 8.620 14.937 1.00 95.31 124 PHE A C 1
ATOM 996 O O . PHE A 1 124 ? 6.614 9.164 13.989 1.00 95.31 124 PHE A O 1
ATOM 1003 N N . THR A 1 125 ? 6.164 9.081 16.187 1.00 95.94 125 THR A N 1
ATOM 1004 C CA . THR A 1 125 ? 6.962 10.276 16.503 1.00 95.94 125 THR A CA 1
ATOM 1005 C C . THR A 1 125 ? 8.450 10.053 16.237 1.00 95.94 125 THR A C 1
ATOM 1007 O O . THR A 1 125 ? 9.099 10.947 15.691 1.00 95.94 125 THR A O 1
ATOM 1010 N N . SER A 1 126 ? 8.988 8.863 16.527 1.00 96.81 126 SER A N 1
ATOM 1011 C CA . SER A 1 126 ? 10.367 8.499 16.178 1.00 96.81 126 SER A CA 1
ATOM 1012 C C . SER A 1 126 ? 10.618 8.539 14.669 1.00 96.81 126 SER A C 1
ATOM 1014 O O . SER A 1 126 ? 11.628 9.091 14.230 1.00 96.81 126 SER A O 1
ATOM 1016 N N . ILE A 1 127 ? 9.698 8.007 13.860 1.00 97.12 127 ILE A N 1
ATOM 1017 C CA . ILE A 1 127 ? 9.820 8.037 12.396 1.00 97.12 127 ILE A CA 1
ATOM 1018 C C . ILE A 1 127 ? 9.706 9.463 11.864 1.00 97.12 127 ILE A C 1
ATOM 1020 O O . ILE A 1 127 ? 10.482 9.843 10.991 1.00 97.12 127 ILE A O 1
ATOM 1024 N N . LEU A 1 128 ? 8.779 10.266 12.392 1.00 96.75 128 LEU A N 1
ATOM 1025 C CA . LEU A 1 128 ? 8.619 11.658 11.980 1.00 96.75 128 LEU A CA 1
ATOM 1026 C C . LEU A 1 128 ? 9.889 12.469 12.268 1.00 96.75 128 LEU A C 1
ATOM 1028 O O . LEU A 1 128 ? 10.350 13.220 11.410 1.00 96.75 128 LEU A O 1
ATOM 1032 N N . TYR A 1 129 ? 10.497 12.264 13.439 1.00 97.69 129 TYR A N 1
ATOM 1033 C CA . TYR A 1 129 ? 11.791 12.852 13.771 1.00 97.69 129 TYR A CA 1
ATOM 1034 C C . TYR A 1 129 ? 12.886 12.407 12.791 1.00 97.69 129 TYR A C 1
ATOM 1036 O O . TYR A 1 129 ? 13.576 13.248 12.213 1.00 97.69 129 TYR A O 1
ATOM 1044 N N . GLY A 1 130 ? 13.007 11.099 12.539 1.00 97.44 130 GLY A N 1
ATOM 1045 C CA . GLY A 1 130 ? 13.965 10.554 11.575 1.00 97.44 130 GLY A CA 1
ATOM 1046 C C . GLY A 1 130 ? 13.772 11.105 10.159 1.00 97.44 130 GLY A C 1
ATOM 1047 O O . GLY A 1 130 ? 14.752 11.421 9.488 1.00 97.44 130 GLY A O 1
ATOM 1048 N N . PHE A 1 131 ? 12.525 11.296 9.722 1.00 97.75 131 PHE A N 1
ATOM 1049 C CA . PHE A 1 131 ? 12.189 11.904 8.436 1.00 97.75 131 PHE A CA 1
ATOM 1050 C C . PHE A 1 131 ? 12.652 13.363 8.352 1.00 97.75 131 PHE A C 1
ATOM 1052 O O . PHE A 1 131 ? 13.298 13.731 7.373 1.00 97.75 131 PHE A O 1
ATOM 1059 N N . ILE A 1 132 ? 12.406 14.174 9.389 1.00 98.00 132 ILE A N 1
ATOM 1060 C CA . ILE A 1 132 ? 12.870 15.572 9.450 1.00 98.00 132 ILE A CA 1
ATOM 1061 C C . ILE A 1 132 ? 14.401 15.635 9.381 1.00 98.00 132 ILE A C 1
ATOM 1063 O O . ILE A 1 132 ? 14.953 16.390 8.582 1.00 98.00 132 ILE A O 1
ATOM 1067 N N . ILE A 1 133 ? 15.103 14.808 10.163 1.00 98.00 133 ILE A N 1
ATOM 1068 C CA . ILE A 1 133 ? 16.569 14.717 10.097 1.00 98.00 133 ILE A CA 1
ATOM 1069 C C . ILE A 1 133 ? 17.029 14.255 8.709 1.00 98.00 133 ILE A C 1
ATOM 1071 O O . ILE A 1 133 ? 17.985 14.807 8.165 1.00 98.00 133 ILE A O 1
ATOM 1075 N N . GLY A 1 134 ? 16.334 13.291 8.106 1.00 97.06 134 GLY A N 1
ATOM 1076 C CA . GLY A 1 134 ? 16.593 12.811 6.752 1.00 97.06 134 GLY A CA 1
ATOM 1077 C C . GLY A 1 134 ? 16.479 13.916 5.703 1.00 97.06 134 GLY A C 1
ATOM 1078 O O . GLY A 1 134 ? 17.349 14.010 4.840 1.00 97.06 134 GLY A O 1
ATOM 1079 N N . LEU A 1 135 ? 15.476 14.793 5.801 1.00 97.50 135 LEU A N 1
ATOM 1080 C CA . LEU A 1 135 ? 15.328 15.951 4.910 1.00 97.50 135 LEU A CA 1
ATOM 1081 C C . LEU A 1 135 ? 16.486 16.952 5.037 1.00 97.50 135 LEU A C 1
ATOM 1083 O O . LEU A 1 135 ? 16.820 17.617 4.063 1.00 97.50 135 LEU A O 1
ATOM 1087 N N . ILE A 1 136 ? 17.105 17.052 6.218 1.00 97.56 136 ILE A N 1
ATOM 1088 C CA . ILE A 1 136 ? 18.243 17.949 6.474 1.00 97.56 136 ILE A CA 1
ATOM 1089 C C . ILE A 1 136 ? 19.567 17.317 6.018 1.00 97.56 136 ILE A C 1
ATOM 1091 O O . ILE A 1 136 ? 20.464 18.013 5.547 1.00 97.56 136 ILE A O 1
ATOM 1095 N N . LYS A 1 137 ? 19.728 16.002 6.211 1.00 96.31 137 LYS A N 1
ATOM 1096 C CA . LYS A 1 137 ? 21.012 15.291 6.065 1.00 96.31 137 LYS A CA 1
ATOM 1097 C C . LYS A 1 137 ? 21.156 14.499 4.765 1.00 96.31 137 LYS A C 1
ATOM 1099 O O . LYS A 1 137 ? 22.248 14.014 4.484 1.00 96.31 137 LYS A O 1
ATOM 1104 N N . SER A 1 138 ? 20.090 14.334 3.988 1.00 94.81 138 SER A N 1
ATOM 1105 C CA . SER A 1 138 ? 20.085 13.543 2.754 1.00 94.81 138 SER A CA 1
ATOM 1106 C C . SER A 1 138 ? 19.240 14.206 1.667 1.00 94.81 138 SER A C 1
ATOM 1108 O O . SER A 1 138 ? 18.591 15.222 1.904 1.00 94.81 138 SER A O 1
ATOM 1110 N N . THR A 1 139 ? 19.235 13.643 0.456 1.00 94.00 139 THR A N 1
ATOM 1111 C CA . THR A 1 139 ? 18.324 14.135 -0.582 1.00 94.00 139 THR A CA 1
ATOM 1112 C C . THR A 1 139 ? 16.870 13.798 -0.212 1.00 94.00 139 THR A C 1
ATOM 1114 O O . THR A 1 139 ? 16.609 12.718 0.332 1.00 94.00 139 THR A O 1
ATOM 1117 N N . PRO A 1 140 ? 15.892 14.665 -0.541 1.00 93.81 140 PRO A N 1
ATOM 1118 C CA . PRO A 1 140 ? 14.493 14.456 -0.156 1.00 93.81 140 PRO A CA 1
ATOM 1119 C C . PRO A 1 140 ? 13.921 13.096 -0.569 1.00 93.81 140 PRO A C 1
ATOM 1121 O O . PRO A 1 140 ? 13.125 12.509 0.159 1.00 93.81 140 PRO A O 1
ATOM 1124 N N . ILE A 1 141 ? 14.363 12.553 -1.708 1.00 92.88 141 ILE A N 1
ATOM 1125 C CA . ILE A 1 141 ? 13.913 11.245 -2.195 1.00 92.88 141 ILE A CA 1
ATOM 1126 C C . ILE A 1 141 ? 14.313 10.094 -1.259 1.00 92.88 141 ILE A C 1
ATOM 1128 O O . ILE A 1 141 ? 13.514 9.182 -1.045 1.00 92.88 141 ILE A O 1
ATOM 1132 N N . PHE A 1 142 ? 15.507 10.135 -0.654 1.00 93.12 142 PHE A N 1
ATOM 1133 C CA . PHE A 1 142 ? 15.925 9.120 0.317 1.00 93.12 142 PHE A CA 1
ATOM 1134 C C . PHE A 1 142 ? 15.162 9.257 1.633 1.00 93.12 142 PHE A C 1
ATOM 1136 O O . PHE A 1 142 ? 14.766 8.241 2.203 1.00 93.12 142 PHE A O 1
ATOM 1143 N N . ALA A 1 143 ? 14.884 10.486 2.074 1.00 95.62 143 ALA A N 1
ATOM 1144 C CA . ALA A 1 143 ? 14.072 10.733 3.261 1.00 95.62 143 ALA A CA 1
ATOM 1145 C C . ALA A 1 143 ? 12.633 10.213 3.088 1.00 95.62 143 ALA A C 1
ATOM 1147 O O . ALA A 1 143 ? 12.139 9.485 3.946 1.00 95.62 143 ALA A O 1
ATOM 1148 N N . ILE A 1 144 ? 11.981 10.517 1.957 1.00 94.56 144 ILE A N 1
ATOM 1149 C CA . ILE A 1 144 ? 10.624 10.033 1.636 1.00 94.56 144 ILE A CA 1
ATOM 1150 C C . ILE A 1 144 ? 10.601 8.508 1.558 1.00 94.56 144 ILE A C 1
ATOM 1152 O O . ILE A 1 144 ? 9.699 7.873 2.099 1.00 94.56 144 ILE A O 1
ATOM 1156 N N . ARG A 1 145 ? 11.606 7.905 0.917 1.00 91.88 145 ARG A N 1
ATOM 1157 C CA . ARG A 1 145 ? 11.720 6.449 0.860 1.00 91.88 145 ARG A CA 1
ATOM 1158 C C . ARG A 1 145 ? 11.862 5.840 2.254 1.00 91.88 145 ARG A C 1
ATOM 1160 O O . ARG A 1 145 ? 11.153 4.892 2.557 1.00 91.88 145 ARG A O 1
ATOM 1167 N N . GLY A 1 146 ? 12.717 6.410 3.102 1.00 94.19 146 GLY A N 1
ATOM 1168 C CA . GLY A 1 146 ? 12.854 5.983 4.492 1.00 94.19 146 GLY A CA 1
ATOM 1169 C C . GLY A 1 146 ? 11.537 6.102 5.261 1.00 94.19 146 GLY A C 1
ATOM 1170 O O . GLY A 1 146 ? 11.156 5.168 5.958 1.00 94.19 146 GLY A O 1
ATOM 1171 N N . LEU A 1 147 ? 10.797 7.201 5.087 1.00 96.50 147 LEU A N 1
ATOM 1172 C CA . LEU A 1 147 ? 9.467 7.361 5.679 1.00 96.50 147 LEU A CA 1
ATOM 1173 C C . LEU A 1 147 ? 8.516 6.246 5.229 1.00 96.50 147 LEU A C 1
ATOM 1175 O O . LEU A 1 147 ? 7.849 5.656 6.072 1.00 96.50 147 LEU A O 1
ATOM 1179 N N . ILE A 1 148 ? 8.473 5.929 3.932 1.00 95.12 148 ILE A N 1
ATOM 1180 C CA . ILE A 1 148 ? 7.676 4.813 3.408 1.00 95.12 148 ILE A CA 1
ATOM 1181 C C . ILE A 1 148 ? 8.115 3.503 4.061 1.00 95.12 148 ILE A C 1
ATOM 1183 O O . ILE A 1 148 ? 7.286 2.830 4.669 1.00 95.12 148 ILE A O 1
ATOM 1187 N N . ASP A 1 149 ? 9.398 3.164 4.005 1.00 92.69 149 ASP A N 1
ATOM 1188 C CA . ASP A 1 149 ? 9.913 1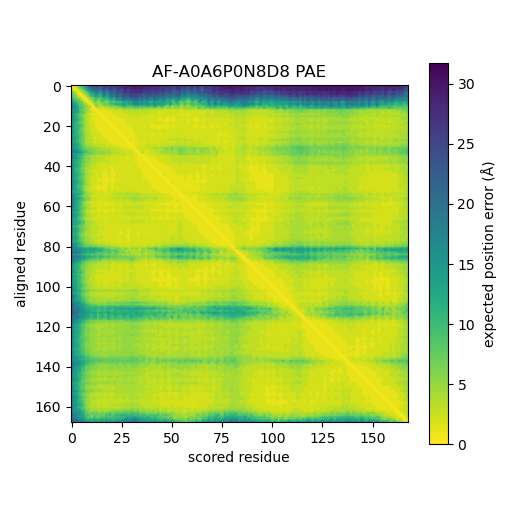.882 4.493 1.00 92.69 149 ASP A CA 1
ATOM 1189 C C . ASP A 1 149 ? 9.630 1.680 5.996 1.00 92.69 149 ASP A C 1
ATOM 1191 O O . ASP A 1 149 ? 9.179 0.608 6.402 1.00 92.69 149 ASP A O 1
ATOM 1195 N N . TRP A 1 150 ? 9.813 2.719 6.817 1.00 95.69 150 TRP A N 1
ATOM 1196 C CA . TRP A 1 150 ? 9.653 2.623 8.271 1.00 95.69 150 TRP A CA 1
ATOM 1197 C C . TRP A 1 150 ? 8.222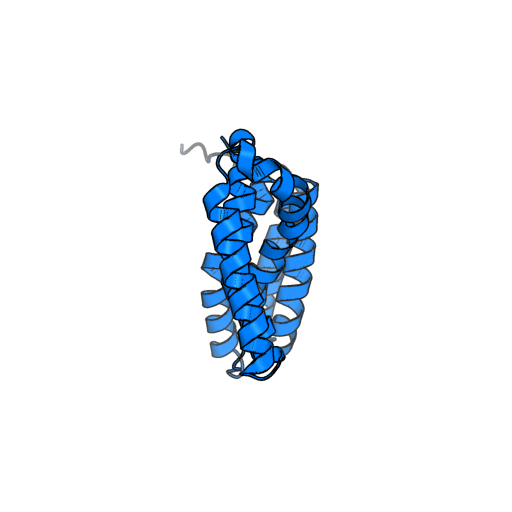 2.834 8.756 1.00 95.69 150 TRP A C 1
ATOM 1199 O O . TRP A 1 150 ? 7.820 2.216 9.742 1.00 95.69 150 TRP A O 1
ATOM 1209 N N . PHE A 1 151 ? 7.431 3.690 8.105 1.00 97.06 151 PHE A N 1
ATOM 1210 C CA . PHE A 1 151 ? 6.068 3.967 8.567 1.00 97.06 151 PHE A CA 1
ATOM 1211 C C . PHE A 1 151 ? 5.092 2.860 8.178 1.00 97.06 151 PHE A C 1
ATOM 1213 O O . PHE A 1 151 ? 4.134 2.591 8.902 1.00 97.06 151 PHE A O 1
ATOM 1220 N N . THR A 1 152 ? 5.360 2.160 7.077 1.00 96.12 152 THR A N 1
ATOM 1221 C CA . THR A 1 152 ? 4.498 1.075 6.605 1.00 96.12 152 THR A CA 1
ATOM 1222 C C . THR A 1 152 ? 4.204 -0.018 7.650 1.00 96.12 152 THR A C 1
ATOM 1224 O O . THR A 1 152 ? 3.028 -0.337 7.835 1.00 96.12 152 THR A O 1
ATOM 1227 N N . PRO A 1 153 ? 5.186 -0.592 8.376 1.00 94.31 153 PRO A N 1
ATOM 1228 C CA . PRO A 1 153 ? 4.890 -1.582 9.416 1.00 94.31 153 PRO A CA 1
ATOM 1229 C C . PRO A 1 153 ? 4.059 -1.011 10.576 1.00 94.31 153 PRO A C 1
ATOM 1231 O O . PRO A 1 153 ? 3.241 -1.735 11.143 1.00 94.31 153 PRO A O 1
ATOM 1234 N N . ILE A 1 154 ? 4.202 0.282 10.899 1.00 96.44 154 ILE A N 1
ATOM 1235 C CA . ILE A 1 154 ? 3.349 0.948 11.897 1.00 96.44 154 ILE A CA 1
ATOM 1236 C C . ILE A 1 154 ? 1.906 1.016 11.400 1.00 96.44 154 ILE A C 1
ATOM 1238 O O . ILE A 1 154 ? 0.997 0.673 12.153 1.00 96.44 154 ILE A O 1
ATOM 1242 N N . LEU A 1 155 ? 1.687 1.404 10.141 1.00 97.00 155 LEU A N 1
ATOM 1243 C CA . LEU A 1 155 ? 0.353 1.445 9.534 1.00 97.00 155 LEU A CA 1
ATOM 1244 C C . LEU A 1 155 ? -0.319 0.068 9.529 1.00 97.00 155 LEU A C 1
ATOM 1246 O O . LEU A 1 155 ? -1.493 -0.044 9.885 1.00 97.00 155 LEU A O 1
ATOM 1250 N N . LEU A 1 156 ? 0.428 -0.979 9.174 1.00 95.00 156 LEU A N 1
ATOM 1251 C CA . LEU A 1 156 ? -0.056 -2.358 9.198 1.00 95.00 156 LEU A CA 1
ATOM 1252 C C . LEU A 1 156 ? -0.441 -2.796 10.618 1.00 95.00 156 LEU A C 1
ATOM 1254 O O . LEU A 1 156 ? -1.560 -3.259 10.846 1.00 95.00 156 LEU A O 1
ATOM 1258 N N . GLY A 1 157 ? 0.474 -2.629 11.576 1.00 94.94 157 GLY A N 1
ATOM 1259 C CA . GLY A 1 157 ? 0.247 -3.021 12.965 1.00 94.94 157 GLY A CA 1
ATOM 1260 C C . GLY A 1 157 ? -0.904 -2.248 13.607 1.00 94.94 157 GLY A C 1
ATOM 1261 O O . GLY A 1 157 ? -1.724 -2.837 14.306 1.00 94.94 157 GLY A O 1
ATOM 1262 N N . PHE A 1 158 ? -1.016 -0.950 13.324 1.00 96.06 158 PHE A N 1
ATOM 1263 C CA . PHE A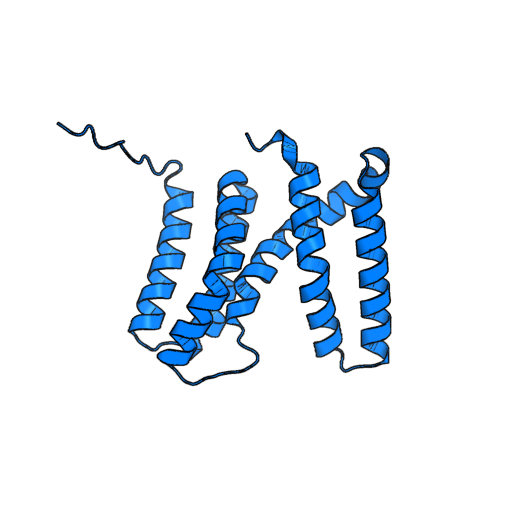 1 158 ? -2.098 -0.115 13.836 1.00 96.06 158 PHE A CA 1
ATOM 1264 C C . PHE A 1 158 ? -3.453 -0.507 13.239 1.00 96.06 158 PHE A C 1
ATOM 1266 O O . PHE A 1 158 ? -4.447 -0.586 13.959 1.00 96.06 158 PHE A O 1
ATOM 1273 N N . TYR A 1 159 ? -3.501 -0.794 11.935 1.00 95.25 159 TYR A N 1
ATOM 1274 C CA . TYR A 1 159 ? -4.720 -1.259 11.277 1.00 95.25 159 TYR A CA 1
ATOM 1275 C C . TYR A 1 159 ? -5.233 -2.569 11.888 1.00 95.25 159 TYR A C 1
ATOM 1277 O O . TYR A 1 159 ? -6.426 -2.686 12.175 1.00 95.25 159 TYR A O 1
ATOM 1285 N N . LEU A 1 160 ? -4.333 -3.522 12.145 1.00 94.06 160 LEU A N 1
ATOM 1286 C CA . LEU A 1 160 ? -4.652 -4.763 12.853 1.00 94.06 160 LEU A CA 1
ATOM 1287 C C . LEU A 1 160 ? -5.112 -4.498 14.287 1.00 94.06 160 LEU A C 1
ATOM 1289 O O . LEU A 1 160 ? -6.123 -5.041 14.712 1.00 94.06 160 LEU A O 1
ATOM 1293 N N . PHE A 1 161 ? -4.407 -3.630 15.012 1.00 94.06 161 PHE A N 1
ATOM 1294 C CA . PHE A 1 161 ? -4.729 -3.278 16.391 1.00 94.06 161 PHE A CA 1
ATOM 1295 C C . PHE A 1 161 ? -6.110 -2.630 16.544 1.00 94.06 161 PHE A C 1
ATOM 1297 O O . PHE A 1 161 ? -6.779 -2.877 17.539 1.00 94.06 161 PHE A O 1
ATOM 1304 N N . ILE A 1 162 ? -6.556 -1.813 15.589 1.00 93.50 162 ILE A N 1
ATOM 1305 C CA . ILE A 1 162 ? -7.885 -1.188 15.644 1.00 93.50 162 ILE A CA 1
ATOM 1306 C C . ILE A 1 162 ? -8.987 -2.172 15.246 1.00 93.50 162 ILE A C 1
ATOM 1308 O O . ILE A 1 162 ? -10.018 -2.228 15.913 1.00 93.50 162 ILE A O 1
ATOM 1312 N N . ASN A 1 163 ? -8.769 -2.962 14.193 1.00 91.44 163 ASN A N 1
ATOM 1313 C CA . ASN A 1 163 ? -9.792 -3.842 13.616 1.00 91.44 163 ASN A CA 1
ATOM 1314 C C . ASN A 1 163 ? -9.691 -5.290 14.124 1.00 91.44 163 ASN A C 1
ATOM 1316 O O . ASN A 1 163 ? -10.260 -6.193 13.525 1.00 91.44 163 ASN A O 1
ATOM 1320 N N . TRP A 1 164 ? -8.973 -5.540 15.224 1.00 88.06 164 TRP A N 1
ATOM 1321 C CA . TRP A 1 164 ? -8.699 -6.898 15.714 1.00 88.06 164 TRP A CA 1
ATOM 1322 C C . TRP A 1 164 ? -9.959 -7.730 15.981 1.00 88.06 164 TRP A C 1
ATOM 1324 O O . TRP A 1 164 ? -9.906 -8.948 15.891 1.00 88.06 164 TRP A O 1
ATOM 1334 N N . ARG A 1 165 ? -11.084 -7.076 16.300 1.00 86.38 165 ARG A N 1
ATOM 1335 C CA . ARG A 1 165 ? -12.379 -7.729 16.555 1.00 86.38 165 ARG A CA 1
ATOM 1336 C C . ARG A 1 165 ? -13.126 -8.138 15.287 1.00 86.38 165 ARG A C 1
ATOM 1338 O O . ARG A 1 165 ? -14.064 -8.920 15.382 1.00 86.38 165 ARG A O 1
ATOM 1345 N N . ASP A 1 166 ? -12.737 -7.598 14.135 1.00 81.88 166 ASP A N 1
ATOM 1346 C CA . ASP A 1 166 ? -13.364 -7.891 12.842 1.00 81.88 166 ASP A CA 1
ATOM 1347 C C . ASP A 1 166 ? -12.758 -9.139 12.179 1.00 81.88 166 ASP A C 1
ATOM 1349 O O . ASP A 1 166 ? -13.225 -9.584 11.127 1.00 81.88 166 ASP A O 1
ATOM 1353 N N . TYR A 1 167 ? -11.713 -9.704 12.789 1.00 76.94 167 TYR A N 1
ATOM 1354 C CA . TYR A 1 167 ? -11.043 -10.917 12.344 1.00 76.94 167 TYR A CA 1
ATOM 1355 C C . TYR A 1 167 ? -11.348 -12.064 13.326 1.00 76.94 167 TYR A C 1
ATOM 1357 O O . TYR A 1 167 ? -11.371 -11.818 14.534 1.00 76.94 167 TYR A O 1
ATOM 1365 N N . PRO A 1 168 ? -11.639 -13.2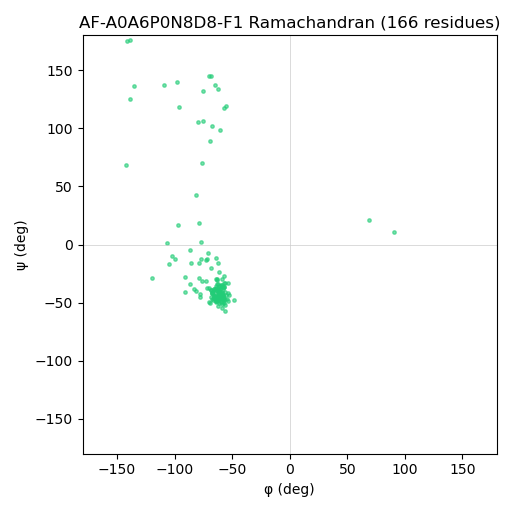80 12.822 1.00 70.06 168 PRO A N 1
ATOM 1366 C CA . PRO A 1 168 ? -11.985 -14.441 13.645 1.00 70.06 168 PRO A CA 1
ATOM 1367 C C . PRO A 1 168 ? -10.826 -14.943 14.513 1.00 70.06 168 PRO A C 1
ATOM 1369 O O . PRO A 1 168 ? -9.652 -14.745 14.120 1.00 70.06 168 PRO A O 1
#